Protein AF-A0A7H4M256-F1 (afdb_monomer_lite)

Radius of gyration: 12.69 Å; chains: 1; bounding box: 31×24×35 Å

Sequence (67 aa):
MIEQNQLPDTQPPTKICPVITIAGQTYIVMTHMMAGLPQKELGKRVADLTADRAALRDAIDFLINGY

Organism: NCBI:txid1134687

Foldseek 3Di:
DAFPVPDPPD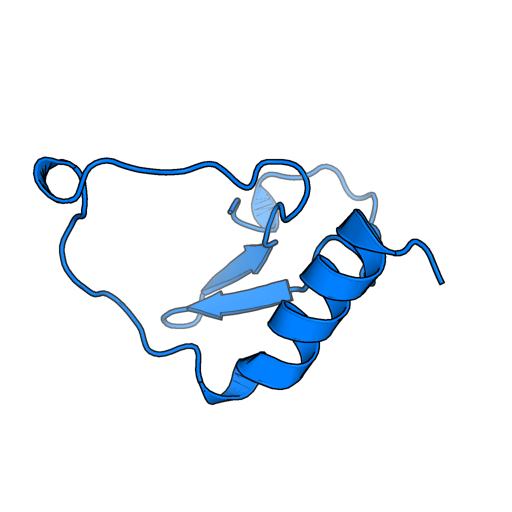DPPCQQWPWDDFPNTIDTDNNVPDDDDPPVPDDDDRDDCPVCVVSSVRNNCCVVVVD

InterPro domains:
  IPR002712 Toxin CcdB [PF01845] (3-66)
  IPR011067 Plasmid maintenance toxin/Cell growth inhibitor [G3DSA:2.30.30.110] (1-67)

Structure (mmCIF, N/CA/C/O backbone):
data_AF-A0A7H4M256-F1
#
_entry.id   AF-A0A7H4M256-F1
#
loop_
_atom_site.group_PDB
_atom_site.id
_atom_site.type_symbol
_atom_site.label_atom_id
_atom_site.label_alt_id
_atom_site.label_comp_id
_atom_site.label_asym_id
_atom_site.label_entity_id
_atom_site.label_seq_id
_atom_site.pdbx_PDB_ins_code
_atom_site.Cartn_x
_atom_site.Cartn_y
_atom_site.Cartn_z
_atom_site.occupancy
_atom_site.B_iso_or_equiv
_atom_site.auth_seq_id
_atom_site.auth_comp_id
_atom_site.auth_asym_id
_atom_site.auth_atom_id
_atom_site.pdbx_PDB_model_num
ATOM 1 N N . MET A 1 1 ? -2.543 9.039 2.955 1.00 83.12 1 MET A N 1
ATOM 2 C CA . MET A 1 1 ? -3.282 8.361 1.869 1.00 83.12 1 MET A CA 1
ATOM 3 C C . MET A 1 1 ? -4.488 9.211 1.541 1.00 83.12 1 MET A C 1
ATOM 5 O O . MET A 1 1 ? -4.994 9.856 2.452 1.00 83.12 1 MET A O 1
ATOM 9 N N . ILE A 1 2 ? -4.908 9.236 0.286 1.00 87.50 2 ILE A N 1
ATOM 10 C CA . ILE A 1 2 ? -6.085 9.989 -0.159 1.00 87.50 2 ILE A CA 1
ATOM 11 C C . ILE A 1 2 ? -6.961 9.093 -1.017 1.0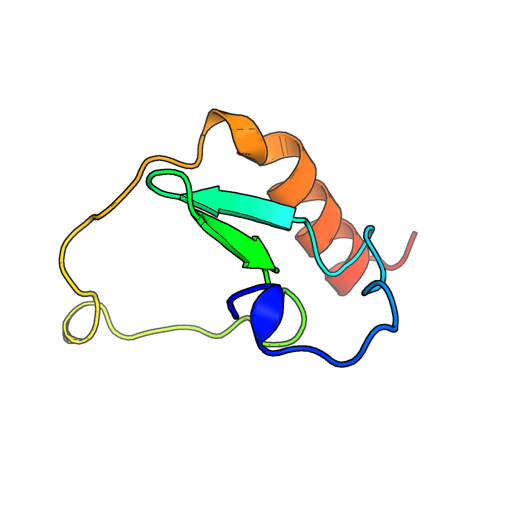0 87.50 2 ILE A C 1
ATOM 13 O O . ILE A 1 2 ? -6.460 8.178 -1.668 1.00 87.50 2 ILE A O 1
ATOM 17 N N . GLU A 1 3 ? -8.267 9.311 -0.966 1.00 87.38 3 GLU A N 1
ATOM 18 C CA . GLU A 1 3 ? -9.204 8.564 -1.796 1.00 87.38 3 GLU A CA 1
ATOM 19 C C . GLU A 1 3 ? -9.008 8.952 -3.267 1.00 87.38 3 GLU A C 1
ATOM 21 O O . GLU A 1 3 ? -8.822 10.128 -3.581 1.00 87.38 3 GLU A O 1
ATOM 26 N N . GLN A 1 4 ? -9.052 7.980 -4.182 1.00 79.38 4 GLN A N 1
ATOM 27 C CA . GLN A 1 4 ? -8.773 8.237 -5.601 1.00 79.38 4 GLN A CA 1
ATOM 28 C C . GLN A 1 4 ? -9.722 9.264 -6.239 1.00 79.38 4 GLN A C 1
ATOM 30 O O . GLN A 1 4 ? -9.302 10.015 -7.111 1.00 79.38 4 GLN A O 1
ATOM 35 N N . ASN A 1 5 ? -10.962 9.361 -5.759 1.00 80.56 5 ASN A N 1
ATOM 36 C CA . ASN A 1 5 ? -11.948 10.336 -6.230 1.00 80.56 5 ASN A CA 1
ATOM 37 C C . ASN A 1 5 ? -11.611 11.800 -5.851 1.00 80.56 5 ASN A C 1
ATOM 39 O O . ASN A 1 5 ? -12.272 12.729 -6.302 1.00 80.56 5 ASN A O 1
ATOM 43 N N . GLN A 1 6 ? -10.606 12.027 -4.997 1.00 78.94 6 GLN A N 1
ATOM 44 C CA . GLN A 1 6 ? -10.192 13.364 -4.547 1.00 78.94 6 GLN A CA 1
ATOM 45 C C . GLN A 1 6 ? -9.009 13.942 -5.341 1.00 78.94 6 GLN A C 1
ATOM 47 O O . GLN A 1 6 ? -8.581 15.064 -5.064 1.00 78.94 6 GLN A O 1
ATOM 52 N N . LEU A 1 7 ? -8.464 13.201 -6.310 1.00 69.38 7 LEU A N 1
ATOM 53 C CA . LEU A 1 7 ? -7.403 13.673 -7.202 1.00 69.38 7 LEU A CA 1
ATOM 54 C C . LEU A 1 7 ? -7.973 14.053 -8.577 1.00 69.38 7 LEU A C 1
ATOM 56 O O . LEU A 1 7 ? -8.893 13.388 -9.050 1.00 69.38 7 LEU A O 1
ATOM 60 N N . PRO A 1 8 ? -7.424 15.088 -9.243 1.00 64.94 8 PRO A N 1
ATOM 61 C CA . PRO A 1 8 ? -7.740 15.371 -10.644 1.00 64.94 8 PRO A CA 1
ATOM 62 C C . PRO A 1 8 ? -7.341 14.181 -11.539 1.00 64.94 8 PRO A C 1
ATOM 64 O O . PRO A 1 8 ? -6.452 13.426 -11.155 1.00 64.94 8 PRO A O 1
ATOM 67 N N . ASP A 1 9 ? -7.947 14.050 -12.732 1.00 61.69 9 ASP A N 1
ATOM 68 C CA . ASP A 1 9 ? -7.822 12.938 -13.716 1.00 61.69 9 ASP A CA 1
ATOM 69 C C . ASP A 1 9 ? -6.388 12.519 -14.133 1.00 61.69 9 ASP A C 1
ATOM 71 O O . ASP A 1 9 ? -6.189 11.623 -14.955 1.00 61.69 9 ASP A O 1
ATOM 75 N N . THR A 1 10 ? -5.354 13.139 -13.571 1.00 64.38 10 THR A N 1
ATOM 76 C CA . THR A 1 10 ? -3.965 12.730 -13.736 1.00 64.38 10 THR A CA 1
ATOM 77 C C . THR A 1 10 ? -3.666 11.520 -12.855 1.00 64.38 10 THR A C 1
ATOM 79 O O . THR A 1 10 ? -3.577 11.614 -11.629 1.00 64.38 10 THR A O 1
ATOM 82 N N . GLN A 1 11 ? -3.451 10.373 -13.496 1.00 66.56 11 GLN A N 1
ATOM 83 C CA . GLN A 1 11 ? -3.054 9.142 -12.823 1.00 66.56 11 GLN A CA 1
ATOM 84 C C . GLN A 1 11 ? -1.740 9.369 -12.044 1.00 66.56 11 GLN A C 1
ATOM 86 O O . GLN A 1 11 ? -0.745 9.804 -12.635 1.00 66.56 11 GLN A O 1
ATOM 91 N N . PRO A 1 12 ? -1.707 9.124 -10.721 1.00 70.88 12 PRO A N 1
ATOM 92 C CA . PRO A 1 12 ? -0.516 9.376 -9.922 1.00 70.88 12 PRO A CA 1
ATOM 93 C C . PRO A 1 12 ? 0.616 8.417 -10.325 1.00 70.88 12 PRO A C 1
ATOM 95 O O . PRO A 1 12 ? 0.343 7.302 -10.783 1.00 70.88 12 PRO A O 1
ATOM 98 N N . PRO A 1 13 ? 1.891 8.796 -10.119 1.00 79.81 13 PRO A N 1
ATOM 99 C CA . PRO A 1 13 ? 3.022 7.942 -10.462 1.00 79.81 13 PRO A CA 1
ATOM 100 C C . PRO A 1 13 ? 2.964 6.633 -9.669 1.00 79.81 13 PRO A C 1
ATOM 102 O O . PRO A 1 13 ? 3.261 6.612 -8.477 1.00 79.81 13 PRO A O 1
ATOM 105 N N . THR A 1 14 ? 2.601 5.531 -10.324 1.00 76.56 14 THR A N 1
ATOM 106 C CA . THR A 1 14 ? 2.260 4.264 -9.651 1.00 76.56 14 THR A CA 1
ATOM 107 C C . THR A 1 14 ? 3.438 3.652 -8.888 1.00 76.56 14 THR A C 1
ATOM 109 O O . THR A 1 14 ? 3.227 2.920 -7.929 1.00 76.56 14 THR A O 1
ATOM 112 N N . LYS A 1 15 ? 4.680 3.994 -9.270 1.00 84.31 15 LYS A N 1
ATOM 113 C CA . LYS A 1 15 ? 5.901 3.567 -8.566 1.00 84.31 15 LYS A CA 1
ATOM 114 C C . LYS A 1 15 ? 6.055 4.192 -7.174 1.00 84.31 15 LYS A C 1
ATOM 116 O O . LYS A 1 15 ? 6.464 3.501 -6.257 1.00 84.31 15 LYS A O 1
ATOM 121 N N . ILE A 1 16 ? 5.739 5.482 -7.008 1.00 90.50 16 ILE A N 1
ATOM 122 C CA . ILE A 1 16 ? 5.820 6.178 -5.703 1.00 90.50 16 ILE A CA 1
ATOM 123 C C . ILE A 1 16 ? 4.491 6.090 -4.961 1.0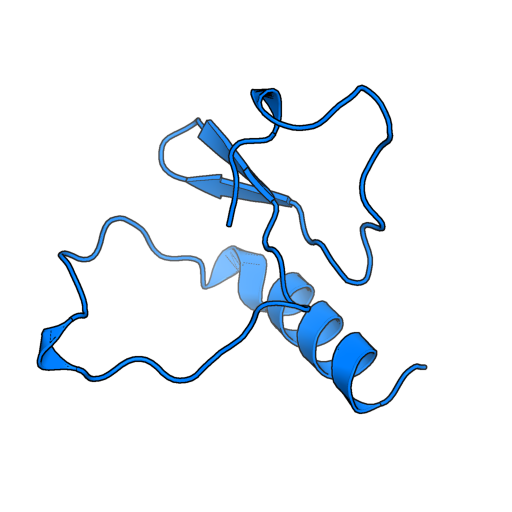0 90.50 16 ILE A C 1
ATOM 125 O O . ILE A 1 16 ? 4.463 6.036 -3.733 1.00 90.50 16 ILE A O 1
ATOM 129 N N . CYS A 1 17 ? 3.387 6.123 -5.699 1.00 92.75 17 CYS A N 1
ATOM 130 C CA . CYS A 1 17 ? 2.044 6.247 -5.169 1.00 92.75 17 CYS A CA 1
ATOM 131 C C . CYS A 1 17 ? 1.236 4.980 -5.476 1.00 92.75 17 CYS A C 1
ATOM 133 O O . CYS A 1 17 ? 0.403 5.007 -6.389 1.00 92.75 17 CYS A O 1
ATOM 135 N N . PRO A 1 18 ? 1.477 3.863 -4.760 1.00 93.81 18 PRO A N 1
ATOM 136 C CA . PRO A 1 18 ? 0.729 2.642 -4.989 1.00 93.81 18 PRO A CA 1
ATOM 137 C C . PRO A 1 18 ? -0.745 2.850 -4.631 1.00 93.81 18 PRO A C 1
ATOM 139 O O . PRO A 1 18 ? -1.097 3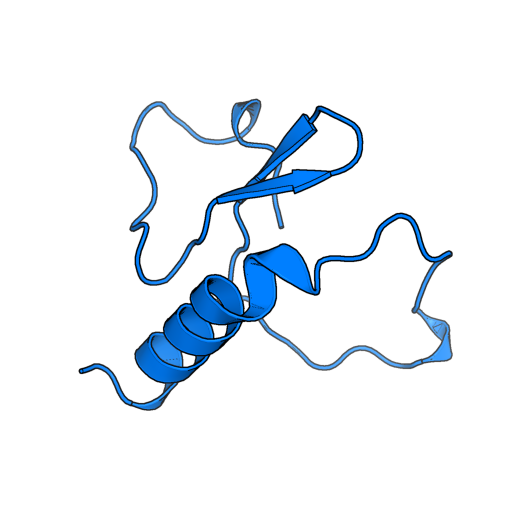.578 -3.695 1.00 93.81 18 PRO A O 1
ATOM 142 N N . VAL A 1 19 ? -1.603 2.197 -5.406 1.00 93.00 19 VAL A N 1
ATOM 143 C CA . VAL A 1 19 ? -3.053 2.188 -5.220 1.00 93.00 19 VAL A CA 1
ATOM 144 C C . VAL A 1 19 ? -3.420 0.932 -4.439 1.00 93.00 19 VAL A C 1
ATOM 146 O O . VAL A 1 19 ? -3.036 -0.165 -4.832 1.00 93.00 19 VAL A O 1
ATOM 149 N N . ILE A 1 20 ? -4.158 1.091 -3.344 1.00 93.38 20 ILE A N 1
ATOM 150 C CA . ILE A 1 20 ? -4.612 -0.000 -2.475 1.00 93.38 20 ILE A CA 1
ATOM 151 C C . ILE A 1 20 ? -6.124 0.078 -2.275 1.00 93.38 20 ILE A C 1
ATOM 153 O O . ILE A 1 20 ? -6.726 1.145 -2.401 1.00 93.38 20 ILE A O 1
ATOM 157 N N . THR A 1 21 ? -6.740 -1.047 -1.919 1.00 93.75 21 THR A N 1
ATOM 158 C CA . THR A 1 21 ? -8.172 -1.099 -1.600 1.00 93.75 21 THR A CA 1
ATOM 159 C C . THR A 1 21 ? -8.364 -1.372 -0.116 1.00 93.75 21 THR A C 1
ATOM 161 O O . THR A 1 21 ? -7.875 -2.368 0.408 1.00 93.75 21 THR A O 1
ATOM 164 N N . ILE A 1 22 ? -9.109 -0.506 0.567 1.00 93.44 22 ILE A N 1
ATOM 165 C CA . ILE A 1 22 ? -9.480 -0.670 1.974 1.00 93.44 22 ILE A CA 1
ATOM 166 C C . ILE A 1 22 ? -11.003 -0.658 2.052 1.00 93.44 22 ILE A C 1
ATOM 168 O O . ILE A 1 22 ? -11.632 0.314 1.651 1.00 93.44 22 ILE A O 1
ATOM 172 N N . ALA A 1 23 ? -11.601 -1.740 2.561 1.00 90.56 23 ALA A N 1
ATOM 173 C CA . ALA A 1 23 ? -13.055 -1.869 2.728 1.00 90.56 23 ALA A CA 1
ATOM 174 C C . ALA A 1 23 ? -13.874 -1.559 1.450 1.00 90.56 23 ALA A C 1
ATOM 176 O O . ALA A 1 23 ? -14.952 -0.978 1.522 1.00 90.56 23 ALA A O 1
ATOM 177 N N . GLY A 1 24 ? -13.356 -1.942 0.277 1.00 90.12 24 GLY A N 1
ATOM 178 C CA . GLY A 1 24 ? -14.002 -1.702 -1.021 1.00 90.12 24 GLY A CA 1
ATOM 179 C C . GLY A 1 24 ? -13.781 -0.302 -1.600 1.00 90.12 24 GLY A C 1
ATOM 180 O O . GLY A 1 24 ? -14.231 -0.040 -2.710 1.00 90.12 24 GLY A O 1
ATOM 181 N N . GLN A 1 25 ? -13.062 0.568 -0.889 1.00 91.88 25 GLN A N 1
ATOM 182 C CA . GLN A 1 25 ? -12.718 1.907 -1.343 1.00 91.88 25 GLN A CA 1
ATOM 183 C C . GLN A 1 25 ? -11.254 1.980 -1.784 1.00 91.88 25 GLN A C 1
ATOM 185 O O . GLN A 1 25 ? -10.357 1.453 -1.119 1.00 91.88 25 GLN A O 1
ATOM 190 N N . THR A 1 26 ? -11.015 2.661 -2.902 1.00 92.25 26 THR A N 1
ATOM 191 C CA . THR A 1 26 ? -9.680 2.802 -3.485 1.00 92.25 26 THR A CA 1
ATOM 192 C C . THR A 1 26 ? -8.958 4.023 -2.926 1.00 92.25 26 THR A C 1
ATOM 194 O O . THR A 1 26 ? -9.451 5.154 -3.004 1.00 92.25 26 THR A O 1
ATOM 197 N N . TYR A 1 27 ? -7.757 3.791 -2.405 1.00 92.94 27 TYR A N 1
ATOM 198 C CA . TYR A 1 27 ? -6.884 4.806 -1.832 1.00 92.94 27 TYR A CA 1
ATOM 199 C C . TYR A 1 27 ? -5.530 4.820 -2.525 1.00 92.94 27 TYR A C 1
ATOM 201 O O . TYR A 1 27 ? -4.987 3.787 -2.907 1.00 92.94 27 TYR A O 1
ATOM 209 N N . ILE A 1 28 ? -4.948 6.008 -2.610 1.00 92.88 28 ILE A N 1
ATOM 210 C CA . ILE A 1 28 ? -3.586 6.222 -3.080 1.00 92.88 28 ILE A CA 1
ATOM 211 C C . ILE A 1 28 ? -2.692 6.488 -1.877 1.00 92.88 28 ILE A C 1
ATOM 213 O O . ILE A 1 28 ? -2.929 7.394 -1.064 1.00 92.88 28 ILE A O 1
ATOM 217 N N . VAL A 1 29 ? -1.643 5.682 -1.754 1.00 94.62 29 VAL A N 1
ATOM 218 C CA . VAL A 1 29 ? -0.627 5.849 -0.720 1.00 94.62 29 VAL A CA 1
ATOM 219 C C . VAL A 1 29 ? 0.319 6.958 -1.157 1.00 94.62 29 VAL A C 1
ATOM 221 O O . VAL A 1 29 ? 0.998 6.860 -2.168 1.00 94.62 29 VAL A O 1
ATOM 224 N N . MET A 1 30 ? 0.372 8.040 -0.387 1.00 93.00 30 MET A N 1
ATOM 225 C CA . MET A 1 30 ? 1.254 9.172 -0.667 1.00 93.00 30 MET A CA 1
ATOM 226 C C . MET A 1 30 ? 2.606 8.920 -0.001 1.00 93.00 30 MET A C 1
ATOM 228 O O . MET A 1 30 ? 2.905 9.518 1.028 1.00 93.00 30 MET A O 1
ATOM 232 N N . THR A 1 31 ? 3.402 7.995 -0.546 1.00 94.06 31 THR A N 1
ATOM 233 C CA . THR A 1 31 ? 4.667 7.552 0.077 1.00 94.06 31 THR A CA 1
ATOM 234 C C . THR A 1 31 ? 5.633 8.717 0.313 1.00 94.06 31 THR A C 1
ATOM 236 O O . THR A 1 31 ? 6.308 8.759 1.334 1.00 94.06 31 THR A O 1
ATOM 239 N N . HIS A 1 32 ? 5.621 9.730 -0.559 1.00 91.19 32 HIS A N 1
ATOM 240 C CA . HIS A 1 32 ? 6.395 10.970 -0.407 1.00 91.19 32 HIS A CA 1
ATOM 241 C C . HIS A 1 32 ? 5.997 11.829 0.811 1.00 91.19 32 HIS A C 1
ATOM 243 O O . HIS A 1 32 ? 6.762 12.695 1.218 1.00 91.19 32 HIS A O 1
ATOM 249 N N . MET A 1 33 ? 4.817 11.602 1.399 1.00 93.81 33 MET A N 1
ATOM 250 C CA . MET A 1 33 ? 4.354 12.255 2.632 1.00 93.81 33 MET A CA 1
ATOM 251 C C . MET A 1 33 ? 4.546 11.370 3.874 1.00 93.81 33 MET A C 1
ATOM 253 O O . MET A 1 33 ? 3.941 11.626 4.915 1.00 93.81 33 MET A O 1
ATOM 257 N N . MET A 1 34 ? 5.329 10.292 3.775 1.00 94.94 34 MET A N 1
ATOM 258 C CA . MET A 1 34 ? 5.615 9.411 4.906 1.00 94.94 34 MET A CA 1
ATOM 259 C C . MET A 1 34 ? 6.317 10.180 6.032 1.00 94.94 34 MET A C 1
ATOM 261 O O . MET A 1 34 ? 7.310 10.870 5.815 1.00 94.94 34 MET A O 1
ATOM 265 N N . ALA A 1 35 ? 5.801 10.027 7.248 1.00 94.81 35 ALA A N 1
ATOM 266 C CA . ALA A 1 35 ? 6.306 10.679 8.447 1.00 94.81 35 ALA A CA 1
ATOM 267 C C . ALA A 1 35 ? 6.115 9.769 9.669 1.00 94.81 35 ALA A C 1
ATOM 269 O O . ALA A 1 35 ? 5.267 8.874 9.668 1.00 94.81 35 ALA A O 1
ATOM 270 N N . GLY A 1 36 ? 6.901 10.005 10.721 1.00 94.94 36 GLY A N 1
ATOM 271 C CA . GLY A 1 36 ? 6.684 9.361 12.015 1.00 94.94 36 GLY A CA 1
ATOM 272 C C . GLY A 1 36 ? 5.437 9.917 12.708 1.00 94.94 36 GLY A C 1
ATOM 273 O O . GLY A 1 36 ? 5.206 11.123 12.680 1.00 94.94 36 GLY A O 1
ATOM 274 N N . LEU A 1 37 ? 4.660 9.046 13.356 1.00 93.81 37 LEU A N 1
ATOM 275 C CA . LEU A 1 37 ? 3.476 9.409 14.139 1.00 93.81 37 LEU A CA 1
ATOM 276 C C . LEU A 1 37 ? 3.626 8.893 15.585 1.00 93.81 37 LEU A C 1
ATOM 278 O O . LEU A 1 37 ? 3.969 7.720 15.764 1.00 93.81 37 LEU A O 1
ATOM 282 N N . PRO A 1 38 ? 3.363 9.706 16.628 1.00 96.44 38 PRO A N 1
ATOM 283 C CA . PRO A 1 38 ? 3.328 9.231 18.010 1.00 96.44 38 PRO A CA 1
ATOM 284 C C . PRO A 1 38 ? 2.287 8.123 18.209 1.00 96.44 38 PRO A C 1
ATOM 286 O O . PRO A 1 38 ? 1.155 8.234 17.748 1.00 96.44 38 PRO A O 1
ATOM 289 N N . GLN A 1 39 ? 2.615 7.088 18.987 1.00 94.88 39 GLN A N 1
ATOM 290 C CA . GLN A 1 39 ? 1.714 5.944 19.194 1.00 94.88 39 GLN A CA 1
ATOM 291 C C . GLN A 1 39 ? 0.344 6.339 19.776 1.00 94.88 39 GLN A C 1
ATOM 293 O O . GLN A 1 39 ? -0.663 5.723 19.446 1.00 94.88 39 GLN A O 1
ATOM 298 N N . LYS A 1 40 ? 0.289 7.395 20.600 1.00 95.81 40 LYS A N 1
ATOM 299 C CA . LYS A 1 40 ? -0.958 7.937 21.174 1.00 95.81 40 LYS A CA 1
ATOM 300 C C . LYS A 1 40 ? -1.921 8.532 20.133 1.00 95.81 40 LYS A C 1
ATOM 302 O O . LYS A 1 40 ? -3.095 8.700 20.435 1.00 95.81 40 LYS A O 1
ATOM 307 N N . GLU A 1 41 ? -1.421 8.880 18.947 1.00 96.19 41 GLU A N 1
ATOM 308 C CA . GLU A 1 41 ? -2.212 9.420 17.831 1.00 96.19 41 GLU A CA 1
ATOM 309 C C . GLU A 1 41 ? -2.670 8.312 16.871 1.00 96.19 41 GLU A C 1
ATOM 311 O O . GLU A 1 41 ? -3.460 8.562 15.961 1.00 96.19 41 GLU A O 1
ATOM 316 N N . LEU A 1 42 ? -2.209 7.072 17.077 1.00 94.81 42 LEU A N 1
ATOM 317 C CA . LEU A 1 42 ? -2.612 5.935 16.265 1.00 94.81 42 LEU A CA 1
ATOM 318 C C . LEU A 1 42 ? -4.063 5.549 16.591 1.00 94.81 42 LEU A C 1
ATOM 320 O O . LEU A 1 42 ? -4.392 5.159 17.711 1.00 94.81 42 LEU A O 1
ATOM 324 N N . GLY A 1 43 ? -4.940 5.670 15.595 1.00 94.00 43 GLY A N 1
ATOM 325 C CA . GLY A 1 43 ? -6.349 5.305 15.713 1.00 94.00 43 GLY A CA 1
ATOM 326 C C . GLY A 1 43 ? -6.596 3.793 15.743 1.00 94.00 43 GLY A C 1
ATOM 327 O O . GLY A 1 43 ? -5.687 2.966 15.831 1.00 94.00 43 GLY A O 1
ATOM 328 N N . LYS A 1 44 ? -7.872 3.411 15.633 1.00 95.25 44 LYS A N 1
ATOM 329 C CA . LYS A 1 44 ? -8.271 2.000 15.538 1.00 95.25 44 LYS A CA 1
ATOM 330 C C . LYS A 1 44 ? -7.736 1.375 14.246 1.00 95.25 44 LYS A C 1
ATOM 332 O O . LYS A 1 44 ? -7.754 2.006 13.192 1.00 95.25 44 LYS A O 1
ATOM 337 N N . ARG A 1 45 ? -7.329 0.105 14.309 1.00 94.00 45 ARG A N 1
ATOM 338 C CA . ARG A 1 45 ? -6.986 -0.681 13.117 1.00 94.00 45 ARG A CA 1
ATOM 339 C C . ARG A 1 45 ? -8.236 -0.885 12.257 1.00 94.00 45 ARG A C 1
ATOM 341 O O . ARG A 1 45 ? -9.234 -1.397 12.754 1.00 94.00 45 ARG A O 1
ATOM 348 N N . VAL A 1 46 ? -8.152 -0.526 10.977 1.00 93.94 46 VAL A N 1
ATOM 349 C CA . VAL A 1 46 ? -9.263 -0.652 10.012 1.00 93.94 46 VAL A CA 1
ATOM 350 C C . VAL A 1 46 ? -9.016 -1.688 8.911 1.00 93.94 46 VAL A C 1
ATOM 352 O O . VAL A 1 46 ? -9.968 -2.120 8.273 1.00 93.94 46 VAL A O 1
ATOM 355 N N . ALA A 1 47 ? -7.762 -2.104 8.690 1.00 94.31 47 ALA A N 1
ATOM 356 C CA . ALA A 1 47 ? -7.393 -3.048 7.633 1.00 94.31 47 ALA A CA 1
ATOM 357 C C . ALA A 1 47 ? -6.081 -3.803 7.923 1.00 94.31 47 ALA A C 1
ATOM 359 O O . ALA A 1 47 ? -5.341 -3.483 8.862 1.00 94.31 47 ALA A O 1
ATOM 360 N N . ASP A 1 48 ? -5.802 -4.811 7.096 1.00 94.94 48 ASP A N 1
ATOM 361 C CA . ASP A 1 48 ? -4.508 -5.478 6.949 1.00 94.94 48 ASP A CA 1
ATOM 362 C C . ASP A 1 48 ? -4.040 -5.318 5.498 1.00 94.94 48 ASP A C 1
ATOM 364 O O . ASP A 1 48 ? -4.762 -5.704 4.584 1.00 94.94 48 ASP A O 1
ATOM 368 N N . LEU A 1 49 ? -2.857 -4.739 5.296 1.00 95.31 49 LEU A N 1
ATOM 369 C CA . LEU A 1 49 ? -2.269 -4.489 3.975 1.00 95.31 49 LEU A CA 1
ATOM 370 C C . LEU A 1 49 ? -1.087 -5.427 3.686 1.00 95.31 49 LEU A C 1
ATOM 372 O O . LEU A 1 49 ? -0.239 -5.132 2.848 1.00 95.31 49 LEU A O 1
ATOM 376 N N . THR A 1 50 ? -0.989 -6.561 4.390 1.00 96.12 50 THR A N 1
ATOM 377 C CA . THR A 1 50 ? 0.106 -7.527 4.191 1.00 96.12 50 THR A CA 1
ATOM 378 C C . THR A 1 50 ? 0.153 -8.062 2.755 1.00 96.12 50 THR A C 1
ATOM 380 O O . THR A 1 50 ? 1.241 -8.333 2.247 1.00 96.12 50 THR A O 1
ATOM 383 N N . ALA A 1 51 ? -0.993 -8.162 2.072 1.00 94.81 51 ALA A N 1
ATOM 384 C CA . ALA A 1 51 ? -1.064 -8.560 0.665 1.00 94.81 51 ALA A CA 1
ATOM 385 C C . ALA A 1 51 ? -0.395 -7.540 -0.281 1.00 94.81 51 ALA A C 1
ATOM 387 O O . ALA A 1 51 ? 0.255 -7.935 -1.246 1.00 94.81 51 ALA A O 1
ATOM 388 N N . ASP A 1 52 ? -0.466 -6.246 0.043 1.00 94.81 52 ASP A N 1
ATOM 389 C CA . ASP A 1 52 ? 0.123 -5.147 -0.736 1.00 94.81 52 ASP A CA 1
ATOM 390 C C . ASP A 1 52 ? 1.586 -4.855 -0.353 1.00 94.81 52 ASP A C 1
ATOM 392 O O . ASP A 1 52 ? 2.196 -3.901 -0.842 1.00 94.81 52 ASP A O 1
ATOM 396 N N . ARG A 1 53 ? 2.182 -5.674 0.528 1.00 95.19 53 ARG A N 1
ATOM 397 C CA . ARG A 1 53 ? 3.528 -5.454 1.084 1.00 95.19 53 ARG A CA 1
ATOM 398 C C . ARG A 1 53 ? 4.594 -5.249 0.012 1.00 95.19 53 ARG A C 1
ATOM 400 O O . ARG A 1 53 ? 5.487 -4.436 0.229 1.00 95.19 53 ARG A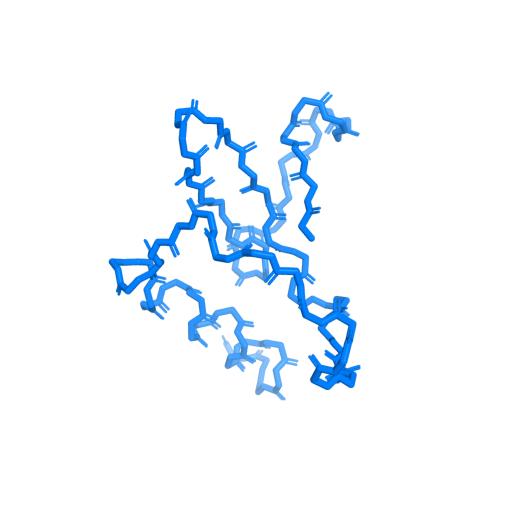 O 1
ATOM 407 N N . ALA A 1 54 ? 4.528 -5.990 -1.095 1.00 95.44 54 ALA A N 1
ATOM 408 C CA . ALA A 1 54 ? 5.487 -5.852 -2.190 1.00 95.44 54 ALA A CA 1
ATOM 409 C C . ALA A 1 54 ? 5.435 -4.436 -2.784 1.00 95.44 54 ALA A C 1
ATOM 411 O O . ALA A 1 54 ? 6.434 -3.728 -2.744 1.00 95.44 54 ALA A O 1
ATOM 412 N N . ALA A 1 55 ? 4.248 -3.973 -3.185 1.00 94.19 55 ALA A N 1
ATOM 413 C CA . ALA A 1 55 ? 4.060 -2.638 -3.750 1.00 94.19 55 ALA A CA 1
ATOM 414 C C . ALA A 1 55 ? 4.424 -1.515 -2.761 1.00 94.19 55 ALA A C 1
ATOM 416 O O . ALA A 1 55 ? 5.050 -0.528 -3.141 1.00 94.19 55 ALA A O 1
ATOM 417 N N . LEU A 1 56 ? 4.069 -1.669 -1.478 1.00 95.12 56 LEU A N 1
ATOM 418 C CA . LEU A 1 56 ? 4.421 -0.699 -0.435 1.00 95.12 56 LEU A CA 1
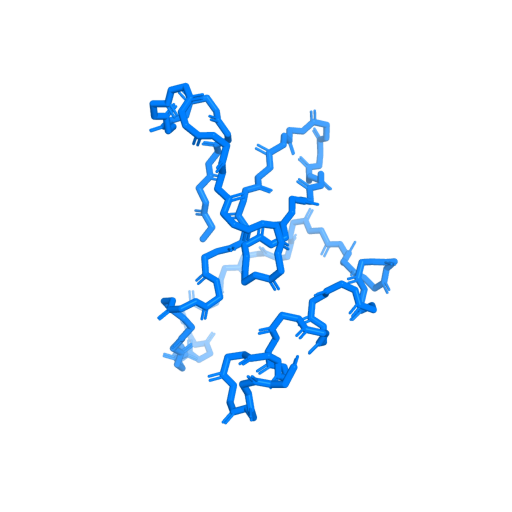ATOM 419 C C . LEU A 1 56 ? 5.935 -0.630 -0.200 1.00 95.12 56 LEU A C 1
ATOM 421 O O . LEU A 1 56 ? 6.487 0.458 -0.052 1.00 95.12 56 LEU A O 1
ATOM 425 N N . ARG A 1 57 ? 6.611 -1.784 -0.165 1.00 95.38 57 ARG A N 1
ATOM 426 C CA . ARG A 1 57 ? 8.069 -1.853 -0.024 1.00 95.38 57 ARG A CA 1
ATOM 427 C C . ARG A 1 57 ? 8.758 -1.216 -1.223 1.00 95.38 57 ARG A C 1
ATOM 429 O O . ARG A 1 57 ? 9.657 -0.413 -1.010 1.00 95.38 57 ARG A O 1
ATOM 436 N N . ASP A 1 58 ? 8.330 -1.553 -2.434 1.00 95.00 58 ASP A N 1
ATOM 437 C CA . ASP A 1 58 ? 8.924 -1.038 -3.669 1.00 95.00 58 ASP A CA 1
ATOM 438 C C . ASP A 1 58 ? 8.766 0.483 -3.762 1.00 95.00 58 ASP A C 1
ATOM 440 O O . ASP A 1 58 ? 9.702 1.175 -4.148 1.00 95.00 58 ASP A O 1
ATOM 444 N N . ALA A 1 59 ? 7.630 1.031 -3.320 1.00 94.81 59 ALA A N 1
ATOM 445 C CA . ALA A 1 59 ? 7.428 2.476 -3.273 1.00 94.81 59 ALA A CA 1
ATOM 446 C C . ALA A 1 59 ? 8.366 3.185 -2.283 1.00 94.81 59 ALA A C 1
ATOM 448 O O . ALA A 1 59 ? 8.860 4.277 -2.571 1.00 94.81 59 ALA A O 1
ATOM 449 N N . ILE A 1 60 ? 8.624 2.579 -1.118 1.00 95.06 60 ILE A N 1
ATOM 450 C CA . ILE A 1 60 ? 9.582 3.109 -0.136 1.00 95.06 60 ILE A CA 1
ATOM 451 C C . ILE A 1 60 ? 11.007 2.998 -0.679 1.00 95.06 60 ILE A C 1
ATOM 453 O O . ILE A 1 60 ? 11.768 3.957 -0.591 1.00 95.06 60 ILE A O 1
ATOM 457 N N . ASP A 1 61 ? 11.360 1.849 -1.253 1.00 94.62 61 ASP A N 1
ATOM 458 C CA . ASP A 1 61 ? 12.677 1.619 -1.841 1.00 94.62 61 ASP A CA 1
ATOM 459 C C . ASP A 1 61 ? 12.952 2.619 -2.968 1.00 94.62 61 ASP A C 1
ATOM 461 O O . ASP A 1 61 ? 13.979 3.288 -2.958 1.00 94.62 61 ASP A O 1
ATOM 465 N N . PHE A 1 62 ? 11.979 2.837 -3.854 1.00 93.69 62 PHE A N 1
ATOM 466 C CA . PHE A 1 62 ? 12.066 3.843 -4.905 1.00 93.69 62 PHE A CA 1
ATOM 467 C C . PHE A 1 62 ? 12.201 5.264 -4.345 1.00 93.69 62 PHE A C 1
ATOM 469 O O . PHE A 1 62 ? 13.001 6.046 -4.853 1.00 93.69 62 PHE A O 1
ATOM 476 N N . LEU A 1 63 ? 11.460 5.616 -3.288 1.00 92.31 63 LEU A N 1
ATOM 477 C CA . LEU A 1 63 ? 11.556 6.944 -2.674 1.00 92.31 63 LEU A CA 1
ATOM 478 C C . LEU A 1 63 ? 12.949 7.218 -2.083 1.00 92.31 63 LEU A C 1
ATOM 480 O O . LEU A 1 63 ? 13.417 8.353 -2.137 1.00 92.31 63 LEU A O 1
ATOM 484 N N . ILE A 1 64 ? 13.589 6.203 -1.498 1.00 93.56 64 ILE A N 1
ATOM 485 C CA . ILE A 1 64 ? 14.871 6.348 -0.795 1.00 93.56 64 ILE A CA 1
ATOM 486 C C . ILE A 1 64 ? 16.072 6.136 -1.727 1.00 93.56 64 ILE A C 1
ATOM 488 O O . ILE A 1 64 ? 17.057 6.864 -1.629 1.00 93.56 64 ILE A O 1
ATOM 492 N N . ASN A 1 65 ? 15.992 5.153 -2.624 1.00 93.25 65 ASN A N 1
ATOM 493 C CA . ASN A 1 65 ? 17.105 4.694 -3.457 1.00 93.25 65 ASN A CA 1
ATOM 494 C C . ASN A 1 65 ? 17.000 5.144 -4.925 1.00 93.25 65 ASN A C 1
ATOM 496 O O . ASN A 1 65 ? 18.021 5.208 -5.606 1.00 93.25 65 ASN A O 1
ATOM 500 N N . GLY A 1 66 ? 15.802 5.486 -5.414 1.00 85.50 66 GLY A N 1
ATOM 501 C CA . GLY A 1 66 ? 15.592 6.147 -6.710 1.00 85.50 66 GLY A CA 1
ATOM 502 C C . GLY A 1 66 ? 15.774 5.304 -7.983 1.00 85.50 66 GLY A C 1
ATOM 503 O O . GLY A 1 66 ? 15.861 5.899 -9.056 1.00 85.50 66 GLY A O 1
ATOM 504 N N . TYR A 1 67 ? 15.859 3.971 -7.895 1.00 60.66 67 TYR A N 1
ATOM 505 C CA . TYR A 1 67 ? 16.225 3.083 -9.018 1.00 60.66 67 TYR A CA 1
ATOM 506 C C . TYR A 1 67 ? 15.048 2.544 -9.855 1.00 60.66 67 TYR A C 1
ATOM 508 O O . TYR A 1 67 ? 13.976 2.222 -9.297 1.00 60.66 67 TYR A O 1
#

Secondary structure (DSSP, 8-state):
-EEGGGS-SS---TTTS-EEEETTEEEE--GGG-----GGG--------GGGHHHHHHHHHHHHH--

pLDDT: mean 89.27, std 9.36, range [60.66, 96.44]